Protein AF-C2MB76-F1 (afdb_monomer_lite)

pLDDT: mean 71.94, std 24.63, range [32.22, 96.62]

Sequence (123 aa):
GNPLHNAMAERLNGIIKNDWLYNFEDKPIEEVREILSQTIALYNTARPHRALNKKTPMQMLIPDYPNPLTTQPSKKQISKNNSPKAPSLKAPSPCRLTPNKELSLCTSAVKTTTSRVPQQEQN

Structure (mmCIF, N/CA/C/O backbone):
data_AF-C2MB76-F1
#
_entry.id   AF-C2MB76-F1
#
loop_
_atom_site.group_PDB
_atom_site.id
_atom_site.type_symbol
_atom_site.label_atom_id
_atom_site.label_alt_id
_atom_site.label_comp_id
_atom_site.label_asym_id
_atom_site.label_entity_id
_atom_site.label_seq_id
_atom_site.pdbx_PDB_ins_code
_atom_site.Cartn_x
_atom_site.Cartn_y
_atom_site.Cartn_z
_atom_site.occupancy
_atom_site.B_iso_or_equiv
_atom_site.auth_seq_id
_atom_site.auth_comp_id
_atom_site.auth_asym_id
_atom_site.auth_atom_id
_atom_site.pdbx_PDB_model_num
ATOM 1 N N . GLY A 1 1 ? 19.551 -3.764 9.868 1.00 74.50 1 GLY A N 1
ATOM 2 C CA . GLY A 1 1 ? 18.397 -3.897 8.953 1.00 74.50 1 GLY A CA 1
ATOM 3 C C . GLY A 1 1 ? 18.761 -3.336 7.591 1.00 74.50 1 GLY A C 1
ATOM 4 O O . GLY A 1 1 ? 19.610 -2.458 7.540 1.00 74.50 1 GLY A O 1
ATOM 5 N N . ASN A 1 2 ? 18.170 -3.847 6.506 1.00 93.25 2 ASN A N 1
ATOM 6 C CA . ASN A 1 2 ? 18.418 -3.351 5.146 1.00 93.25 2 ASN A CA 1
ATOM 7 C C . ASN A 1 2 ? 17.707 -1.991 4.941 1.00 93.25 2 ASN A C 1
ATOM 9 O O . ASN A 1 2 ? 16.475 -1.962 5.040 1.00 93.25 2 ASN A O 1
ATOM 13 N N . PRO A 1 3 ? 18.429 -0.893 4.635 1.00 94.94 3 PRO A N 1
ATOM 14 C CA . PRO A 1 3 ? 17.830 0.427 4.423 1.00 94.94 3 PRO A CA 1
ATOM 15 C C . PRO A 1 3 ? 16.731 0.447 3.353 1.00 94.94 3 PRO A C 1
ATOM 17 O O . PRO A 1 3 ? 15.723 1.129 3.522 1.00 94.94 3 PRO A O 1
ATOM 20 N N . LEU A 1 4 ? 16.873 -0.350 2.288 1.00 94.75 4 LEU A N 1
ATOM 21 C CA . LEU A 1 4 ? 15.877 -0.436 1.218 1.00 94.75 4 LEU A CA 1
ATOM 22 C C . LEU A 1 4 ? 14.550 -1.016 1.722 1.00 94.75 4 LEU A C 1
ATOM 24 O O . LEU A 1 4 ? 13.482 -0.500 1.400 1.00 94.75 4 LEU A O 1
ATOM 28 N N . HIS A 1 5 ? 14.606 -2.077 2.532 1.00 94.69 5 HIS A N 1
ATOM 29 C CA . HIS A 1 5 ? 13.404 -2.681 3.110 1.00 94.69 5 HIS A CA 1
ATOM 30 C C . HIS A 1 5 ? 12.699 -1.717 4.069 1.00 94.69 5 HIS A C 1
ATOM 32 O O . HIS A 1 5 ? 11.472 -1.651 4.059 1.00 94.69 5 HIS A O 1
ATOM 38 N N . ASN A 1 6 ? 13.460 -0.936 4.846 1.00 95.19 6 ASN A N 1
ATOM 39 C CA . ASN A 1 6 ? 12.890 0.080 5.729 1.00 95.19 6 ASN A CA 1
ATOM 40 C C . ASN A 1 6 ? 12.166 1.174 4.935 1.00 95.19 6 ASN A C 1
ATOM 42 O O . ASN A 1 6 ? 11.002 1.449 5.201 1.00 95.19 6 ASN A O 1
ATOM 46 N N . ALA A 1 7 ? 12.806 1.713 3.894 1.00 95.31 7 ALA A N 1
ATOM 47 C CA . ALA A 1 7 ? 12.195 2.728 3.038 1.00 95.31 7 ALA A CA 1
ATOM 48 C C . ALA A 1 7 ? 10.899 2.227 2.364 1.00 95.31 7 ALA A C 1
ATOM 50 O O . ALA A 1 7 ? 9.919 2.964 2.243 1.00 95.31 7 ALA A O 1
ATOM 51 N N . MET A 1 8 ? 10.857 0.953 1.951 1.00 92.56 8 MET A N 1
ATOM 52 C CA . MET A 1 8 ? 9.629 0.344 1.425 1.00 92.56 8 MET A CA 1
ATOM 53 C C . MET A 1 8 ? 8.539 0.218 2.495 1.00 92.56 8 MET A C 1
ATOM 55 O O . MET A 1 8 ? 7.383 0.549 2.225 1.00 92.56 8 MET A O 1
ATOM 59 N N . ALA A 1 9 ? 8.898 -0.227 3.701 1.00 93.81 9 ALA A N 1
ATOM 60 C CA . ALA A 1 9 ? 7.964 -0.356 4.815 1.00 93.81 9 ALA A CA 1
ATOM 61 C C . ALA A 1 9 ? 7.387 1.004 5.237 1.00 93.81 9 ALA A C 1
ATOM 63 O O . ALA A 1 9 ? 6.177 1.134 5.399 1.00 93.81 9 ALA A O 1
ATOM 64 N N . GLU A 1 10 ? 8.223 2.036 5.346 1.00 96.50 10 GLU A N 1
ATOM 65 C CA . GLU A 1 10 ? 7.803 3.406 5.661 1.00 96.50 10 GLU A CA 1
ATOM 66 C C . GLU A 1 10 ? 6.804 3.940 4.636 1.00 96.50 10 GLU A C 1
ATOM 68 O O . GLU A 1 10 ? 5.756 4.473 5.006 1.00 96.50 10 GLU A O 1
ATOM 73 N N . ARG A 1 11 ? 7.075 3.729 3.342 1.00 94.69 11 ARG A N 1
ATOM 74 C CA . ARG A 1 11 ? 6.156 4.130 2.273 1.00 94.69 11 ARG A CA 1
ATOM 75 C C . ARG A 1 11 ? 4.810 3.412 2.374 1.00 94.69 11 ARG A C 1
ATOM 77 O O . ARG A 1 11 ? 3.773 4.057 2.230 1.00 94.69 11 ARG A O 1
ATOM 84 N N . LEU A 1 12 ? 4.815 2.100 2.615 1.00 91.94 12 LEU A N 1
ATOM 85 C CA . LEU A 1 12 ? 3.583 1.324 2.790 1.00 91.94 12 LEU A CA 1
ATOM 86 C C . LEU A 1 12 ? 2.799 1.788 4.022 1.00 91.94 12 LEU A C 1
ATOM 88 O O . LEU A 1 12 ? 1.591 1.997 3.931 1.00 91.94 12 LEU A O 1
ATOM 92 N N . ASN A 1 13 ? 3.485 2.033 5.138 1.00 93.38 13 ASN A N 1
ATOM 93 C CA . ASN A 1 13 ? 2.874 2.537 6.364 1.00 93.38 13 ASN A CA 1
ATOM 94 C C . ASN A 1 13 ? 2.237 3.913 6.158 1.00 93.38 13 ASN A C 1
ATOM 96 O O . ASN A 1 13 ? 1.126 4.139 6.629 1.00 93.38 13 ASN A O 1
ATOM 100 N N . GLY A 1 14 ? 2.907 4.814 5.435 1.00 95.00 14 GLY A N 1
ATOM 101 C CA . GLY A 1 14 ? 2.361 6.126 5.093 1.00 95.00 14 GLY A CA 1
ATOM 102 C C . GLY A 1 14 ? 1.089 6.025 4.251 1.00 95.00 14 GLY A C 1
ATOM 103 O O . GLY A 1 14 ? 0.105 6.690 4.555 1.00 95.00 14 GLY A O 1
ATOM 104 N N . ILE A 1 15 ? 1.073 5.144 3.244 1.00 93.19 15 ILE A N 1
ATOM 105 C CA . ILE A 1 15 ? -0.119 4.909 2.415 1.00 93.19 15 ILE A CA 1
ATOM 106 C C . ILE A 1 15 ? -1.271 4.363 3.261 1.00 93.19 15 ILE A C 1
ATOM 108 O O . ILE A 1 15 ? -2.379 4.878 3.178 1.00 93.19 15 ILE A O 1
ATOM 112 N N . ILE A 1 16 ? -1.032 3.330 4.073 1.00 93.06 16 ILE A N 1
ATOM 113 C CA . ILE A 1 16 ? -2.085 2.712 4.890 1.00 93.06 16 ILE A CA 1
ATOM 114 C C . ILE A 1 16 ? -2.646 3.721 5.899 1.00 93.06 16 ILE A C 1
ATOM 116 O O . ILE A 1 16 ? -3.860 3.880 5.997 1.00 93.06 16 ILE A O 1
ATOM 120 N N . LYS A 1 17 ? -1.777 4.440 6.616 1.00 92.69 17 LYS A N 1
ATOM 121 C CA . LYS A 1 17 ? -2.213 5.417 7.619 1.00 92.69 17 LYS A CA 1
ATOM 122 C C . LYS A 1 17 ? -3.016 6.556 6.992 1.00 92.69 17 LYS A C 1
ATOM 124 O O . LYS A 1 17 ? -4.126 6.820 7.438 1.00 92.69 17 LYS A O 1
ATOM 129 N N . ASN A 1 18 ? -2.485 7.178 5.942 1.00 93.38 18 ASN A N 1
ATOM 130 C CA . ASN A 1 18 ? -3.058 8.408 5.400 1.00 93.38 18 ASN A CA 1
ATOM 131 C C . ASN A 1 18 ? -4.269 8.157 4.494 1.00 93.38 18 ASN A C 1
ATOM 133 O O . ASN A 1 18 ? -5.225 8.922 4.544 1.00 93.38 18 ASN A O 1
ATOM 137 N N . ASP A 1 19 ? -4.245 7.102 3.672 1.00 91.50 19 ASP A N 1
ATOM 138 C CA . ASP A 1 19 ? -5.330 6.854 2.713 1.00 91.50 19 ASP A CA 1
ATOM 139 C C . ASP A 1 19 ? -6.496 6.066 3.336 1.00 91.50 19 ASP A C 1
ATOM 141 O O . ASP A 1 19 ? -7.612 6.144 2.824 1.00 91.50 19 ASP A O 1
ATOM 145 N N . TRP A 1 20 ? -6.251 5.279 4.393 1.00 91.00 20 TRP A N 1
ATOM 146 C CA . TRP A 1 20 ? -7.235 4.312 4.903 1.00 91.00 20 TRP A CA 1
ATOM 147 C C . TRP A 1 20 ? -7.586 4.499 6.371 1.00 91.00 20 TRP A C 1
ATOM 149 O O . TRP A 1 20 ? -8.759 4.405 6.716 1.00 91.00 20 TRP A O 1
ATOM 159 N N . LEU A 1 21 ? -6.598 4.743 7.236 1.00 92.44 21 LEU A N 1
ATOM 160 C CA . LEU A 1 21 ? -6.827 4.808 8.684 1.00 92.44 21 LEU A CA 1
ATOM 161 C C . LEU A 1 21 ? -7.132 6.211 9.217 1.00 92.44 21 LEU A C 1
ATOM 163 O O . LEU A 1 21 ? -7.538 6.330 10.367 1.00 92.44 21 LEU A O 1
ATOM 167 N N . TYR A 1 22 ? -7.003 7.249 8.388 1.00 90.31 22 TYR A N 1
ATOM 168 C CA . TYR A 1 22 ? -7.191 8.645 8.794 1.00 90.31 22 TYR A CA 1
ATOM 169 C C . TYR A 1 22 ? -8.547 8.922 9.468 1.00 90.31 22 TYR A C 1
ATOM 171 O O . TYR A 1 22 ? -8.631 9.714 10.396 1.00 90.31 22 TYR A O 1
ATOM 179 N N . ASN A 1 23 ? -9.613 8.235 9.048 1.00 89.44 23 ASN A N 1
ATOM 180 C CA . ASN A 1 23 ? -10.961 8.433 9.597 1.00 89.44 23 ASN A CA 1
ATOM 181 C C . ASN A 1 23 ? -11.292 7.503 10.780 1.00 89.44 23 ASN A C 1
ATOM 183 O O . ASN A 1 23 ? -12.455 7.402 11.159 1.00 89.44 23 ASN A O 1
ATOM 187 N N . PHE A 1 24 ? -10.311 6.764 11.301 1.00 90.44 24 PHE A N 1
ATOM 188 C CA . PHE A 1 24 ? -10.513 5.704 12.294 1.00 90.44 24 PHE A CA 1
ATOM 189 C C . PHE A 1 24 ? -9.684 5.915 13.568 1.00 90.44 24 PHE A C 1
ATOM 191 O O . PHE A 1 24 ? -9.462 4.971 14.323 1.00 90.44 24 PHE A O 1
ATOM 198 N N . GLU A 1 25 ? -9.214 7.141 13.808 1.00 87.06 25 GLU A N 1
ATOM 199 C CA . GLU A 1 25 ? -8.377 7.491 14.963 1.00 87.06 25 GLU A CA 1
ATOM 200 C C . GLU A 1 25 ? -9.112 7.358 16.309 1.00 87.06 25 GLU A C 1
ATOM 202 O O . GLU A 1 25 ? -8.477 7.142 17.339 1.00 87.06 25 GLU A O 1
ATOM 207 N N . ASP A 1 26 ? -10.442 7.451 16.303 1.00 93.12 26 ASP A N 1
ATOM 208 C CA . ASP A 1 26 ? -11.327 7.364 17.468 1.00 93.12 26 ASP A CA 1
ATOM 209 C C . ASP A 1 26 ? -11.884 5.950 17.724 1.00 93.12 26 ASP A C 1
ATOM 211 O O . ASP A 1 26 ? -12.618 5.734 18.693 1.00 93.12 26 ASP A O 1
ATOM 215 N N . LYS A 1 27 ? -11.535 4.971 16.881 1.00 93.56 27 LYS A N 1
ATOM 216 C CA . LYS A 1 27 ? -12.020 3.590 16.994 1.00 93.56 27 LYS A CA 1
ATOM 217 C C . LYS A 1 27 ? -11.197 2.752 17.979 1.00 93.56 27 LYS A C 1
ATOM 219 O O . LYS A 1 27 ? -9.988 2.957 18.114 1.00 93.56 27 LYS A O 1
ATOM 224 N N . PRO A 1 28 ? -11.815 1.751 18.636 1.00 96.62 28 PRO A N 1
ATOM 225 C CA . PRO A 1 28 ? -11.079 0.794 19.452 1.00 96.62 28 PRO A CA 1
ATOM 226 C C . PRO A 1 28 ? -10.094 -0.010 18.595 1.00 96.62 28 PRO A C 1
ATOM 228 O O . PRO A 1 28 ? -10.327 -0.272 17.412 1.00 96.62 28 PRO A O 1
ATOM 231 N N . ILE A 1 29 ? -8.987 -0.432 19.206 1.00 94.75 29 ILE A N 1
ATOM 232 C CA . ILE A 1 29 ? -7.883 -1.090 18.496 1.00 94.75 29 ILE A CA 1
ATOM 233 C C . ILE A 1 29 ? -8.311 -2.402 17.822 1.00 94.75 29 ILE A C 1
ATOM 235 O O . ILE A 1 29 ? -7.786 -2.748 16.763 1.00 94.75 29 ILE A O 1
ATOM 239 N N . GLU A 1 30 ? -9.277 -3.116 18.397 1.00 96.00 30 GLU A N 1
ATOM 240 C CA . GLU A 1 30 ? -9.862 -4.333 17.832 1.00 96.00 30 GLU A CA 1
ATOM 241 C C . GLU A 1 30 ? -10.538 -4.047 16.486 1.00 96.00 30 GLU A C 1
ATOM 243 O O . GLU A 1 30 ? -10.262 -4.733 15.502 1.00 96.00 30 GLU A O 1
ATOM 248 N N . GLU A 1 31 ? -11.337 -2.982 16.403 1.00 95.56 31 GLU A N 1
ATOM 249 C CA . GLU A 1 31 ? -12.013 -2.588 15.162 1.00 95.56 31 GLU A CA 1
ATOM 250 C C . GLU A 1 31 ? -11.003 -2.089 14.119 1.00 95.56 31 GLU A C 1
ATOM 252 O O . GLU A 1 31 ? -11.056 -2.469 12.947 1.00 95.56 31 GLU A O 1
ATOM 257 N N . VAL A 1 32 ? -10.010 -1.300 14.543 1.00 95.19 32 VAL A N 1
ATOM 258 C CA . VAL A 1 32 ? -8.931 -0.835 13.656 1.00 95.19 32 VAL A CA 1
ATOM 259 C C . VAL A 1 32 ? -8.157 -2.014 13.059 1.00 95.19 32 VAL A C 1
ATOM 261 O O . VAL A 1 32 ? -7.766 -1.964 11.892 1.00 95.19 32 VAL A O 1
ATOM 264 N N . ARG A 1 33 ? -7.954 -3.103 13.813 1.00 95.56 33 ARG A N 1
ATOM 265 C CA . ARG A 1 33 ? -7.302 -4.323 13.307 1.00 95.56 33 ARG A CA 1
ATOM 266 C C . ARG A 1 33 ? -8.109 -5.010 12.212 1.00 95.56 33 ARG A C 1
ATOM 268 O O . ARG A 1 33 ? -7.521 -5.453 11.223 1.00 95.56 33 ARG A O 1
ATOM 275 N N . GLU A 1 34 ? -9.426 -5.077 12.356 1.00 96.19 34 GLU A N 1
ATOM 276 C CA . GLU A 1 34 ? -10.304 -5.632 11.323 1.00 96.19 34 GLU A CA 1
ATOM 277 C C . GLU A 1 34 ? -10.283 -4.775 10.055 1.00 96.19 34 GLU A C 1
ATOM 279 O O . GLU A 1 34 ? -10.071 -5.291 8.954 1.00 96.19 34 GLU A O 1
ATOM 284 N N . ILE A 1 35 ? -10.409 -3.455 10.212 1.00 94.06 35 ILE A N 1
ATOM 285 C CA . ILE A 1 35 ? -10.325 -2.488 9.112 1.00 94.06 35 ILE A CA 1
ATOM 286 C C . ILE A 1 35 ? -8.970 -2.583 8.404 1.00 94.06 35 ILE A C 1
ATOM 288 O O . ILE A 1 35 ? -8.903 -2.557 7.172 1.00 94.06 35 ILE A O 1
ATOM 292 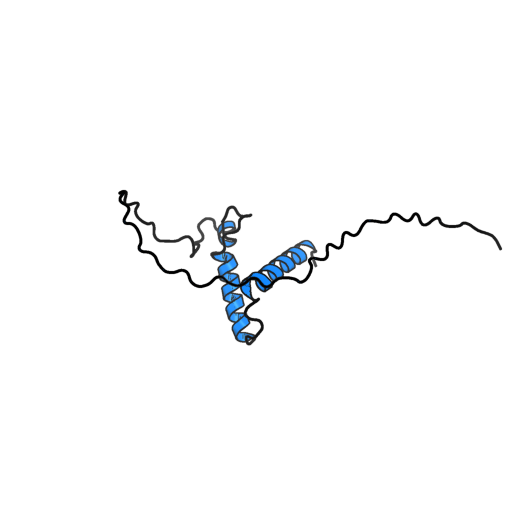N N . LEU A 1 36 ? -7.880 -2.723 9.158 1.00 95.25 36 LEU A N 1
ATOM 293 C CA . LEU A 1 36 ? -6.536 -2.872 8.611 1.00 95.25 36 LEU A CA 1
ATOM 294 C C . LEU A 1 36 ? -6.408 -4.153 7.777 1.00 95.25 36 LEU A C 1
ATOM 296 O O . LEU A 1 36 ? -5.855 -4.111 6.678 1.00 95.25 36 LEU A O 1
ATOM 300 N N . SER A 1 37 ? -6.948 -5.274 8.257 1.00 95.81 37 SER A N 1
ATOM 301 C CA . SER A 1 37 ? -6.965 -6.537 7.509 1.00 95.81 37 SER A CA 1
ATOM 302 C C . SER A 1 37 ? -7.692 -6.387 6.166 1.00 95.81 37 SER A C 1
ATOM 304 O O . SER A 1 37 ? -7.155 -6.739 5.111 1.00 95.81 37 SER A O 1
ATOM 306 N N . GLN A 1 38 ? -8.872 -5.757 6.180 1.00 94.62 38 GLN A N 1
ATOM 307 C CA . GLN A 1 38 ? -9.646 -5.471 4.967 1.00 94.62 38 GLN A CA 1
ATOM 308 C C . GLN A 1 38 ? -8.902 -4.519 4.022 1.00 94.62 38 GLN A C 1
ATOM 310 O O . GLN A 1 38 ? -8.855 -4.740 2.812 1.00 94.62 38 GLN A O 1
ATOM 315 N N . THR A 1 39 ? -8.266 -3.489 4.575 1.00 94.56 39 THR A N 1
ATOM 316 C CA . THR A 1 39 ? -7.453 -2.516 3.837 1.00 94.56 39 THR A CA 1
ATOM 317 C C . THR A 1 39 ? -6.299 -3.192 3.101 1.00 94.56 39 THR A C 1
ATOM 319 O O . THR A 1 39 ? -6.086 -2.934 1.915 1.00 94.56 39 THR A O 1
ATOM 322 N N . ILE A 1 40 ? -5.571 -4.092 3.769 1.00 94.38 40 ILE A N 1
ATOM 323 C CA . ILE A 1 40 ? -4.466 -4.848 3.164 1.00 94.38 40 ILE A CA 1
ATOM 324 C C . ILE A 1 40 ? -4.988 -5.718 2.017 1.00 94.38 40 ILE A C 1
ATOM 326 O O . ILE A 1 40 ? -4.410 -5.716 0.926 1.00 94.38 40 ILE A O 1
ATOM 330 N N . ALA A 1 41 ? -6.100 -6.425 2.233 1.00 95.12 41 ALA A N 1
ATOM 331 C CA . ALA A 1 41 ? -6.724 -7.232 1.193 1.00 95.12 41 ALA A CA 1
ATOM 332 C C . ALA A 1 41 ? -7.112 -6.372 -0.020 1.00 95.12 41 ALA A C 1
ATOM 334 O O . ALA A 1 41 ? -6.776 -6.717 -1.155 1.00 95.12 41 ALA A O 1
ATOM 335 N N . LEU A 1 42 ? -7.746 -5.219 0.201 1.00 94.62 42 LEU A N 1
ATOM 336 C CA . LEU A 1 42 ? -8.197 -4.329 -0.866 1.00 94.62 42 LEU A CA 1
ATOM 337 C C . LEU A 1 42 ? -7.026 -3.682 -1.621 1.00 94.62 42 LEU A C 1
ATOM 339 O O . LEU A 1 42 ? -7.052 -3.594 -2.850 1.00 94.62 42 LEU A O 1
ATOM 343 N N . TYR A 1 43 ? -5.967 -3.291 -0.913 1.00 94.31 43 TYR A N 1
ATOM 344 C CA . TYR A 1 43 ? -4.738 -2.790 -1.525 1.00 94.31 43 TYR A CA 1
ATOM 345 C C . TYR A 1 43 ? -4.131 -3.823 -2.482 1.00 94.31 43 TYR A C 1
ATOM 347 O O . TYR A 1 43 ? -3.813 -3.504 -3.625 1.00 94.31 43 TYR A O 1
ATOM 355 N N . ASN A 1 44 ? -4.024 -5.075 -2.035 1.00 94.44 44 ASN A N 1
ATOM 356 C CA . ASN A 1 44 ? -3.392 -6.144 -2.801 1.00 94.44 44 ASN A CA 1
ATOM 357 C C . ASN A 1 44 ? -4.246 -6.626 -3.981 1.00 94.44 44 ASN A C 1
ATOM 359 O O . ASN A 1 44 ? -3.704 -6.960 -5.034 1.00 94.44 44 ASN A O 1
ATOM 363 N N . THR A 1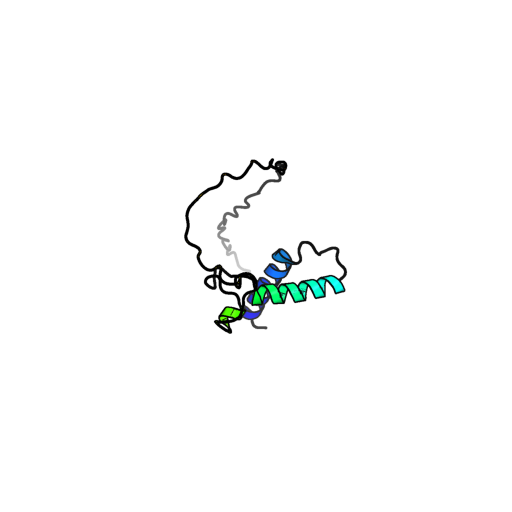 45 ? -5.569 -6.673 -3.818 1.00 95.06 45 THR A N 1
ATOM 364 C CA . THR A 1 45 ? -6.465 -7.367 -4.761 1.00 95.06 45 THR A CA 1
ATOM 365 C C . THR A 1 45 ? -7.279 -6.437 -5.648 1.00 95.06 45 THR A C 1
ATOM 367 O O . THR A 1 45 ? -7.621 -6.820 -6.765 1.00 95.06 45 THR A O 1
ATOM 370 N N . ALA A 1 46 ? -7.563 -5.216 -5.195 1.00 94.19 46 ALA A N 1
ATOM 371 C CA . ALA A 1 46 ? -8.532 -4.343 -5.844 1.00 94.19 46 ALA A CA 1
ATOM 372 C C . ALA A 1 46 ? -7.941 -3.023 -6.343 1.00 94.19 46 ALA A C 1
ATOM 374 O O . ALA A 1 46 ? -8.341 -2.551 -7.406 1.00 94.19 46 ALA A O 1
ATOM 375 N N . ARG A 1 47 ? -6.987 -2.420 -5.620 1.00 93.44 47 ARG A N 1
ATOM 376 C CA . ARG A 1 47 ? -6.443 -1.092 -5.949 1.00 93.44 47 ARG A CA 1
ATOM 377 C C . ARG A 1 47 ? -5.592 -1.133 -7.231 1.00 93.44 47 ARG A C 1
ATOM 379 O O . ARG A 1 47 ? -4.514 -1.724 -7.227 1.00 93.44 47 ARG A O 1
ATOM 386 N N . PRO A 1 48 ? -6.003 -0.473 -8.330 1.00 92.44 48 PRO A N 1
ATOM 387 C CA . PRO A 1 48 ? -5.167 -0.369 -9.520 1.00 92.44 48 PRO A CA 1
ATOM 388 C C . PRO A 1 48 ? -4.084 0.702 -9.320 1.00 92.44 48 PRO A C 1
ATOM 390 O O . PRO A 1 48 ? -4.380 1.849 -8.978 1.00 92.44 48 PRO A O 1
ATOM 393 N N . HIS A 1 49 ? -2.818 0.366 -9.581 1.00 92.31 49 HIS A N 1
ATOM 394 C CA . HIS A 1 49 ? -1.700 1.302 -9.424 1.00 92.31 49 HIS A CA 1
ATOM 395 C C . HIS A 1 49 ? -1.220 1.845 -10.768 1.00 92.31 49 HIS A C 1
ATOM 397 O O . HIS A 1 49 ? -0.932 1.092 -11.696 1.00 92.31 49 HIS A O 1
ATOM 403 N N . ARG A 1 50 ? -1.051 3.170 -10.870 1.00 91.62 50 ARG A N 1
ATOM 404 C CA . ARG A 1 50 ? -0.573 3.822 -12.106 1.00 91.62 50 ARG A CA 1
ATOM 405 C C . ARG A 1 50 ? 0.811 3.328 -12.535 1.00 91.62 50 ARG A C 1
ATOM 407 O O . ARG A 1 50 ? 1.006 3.065 -13.713 1.00 91.62 50 ARG A O 1
A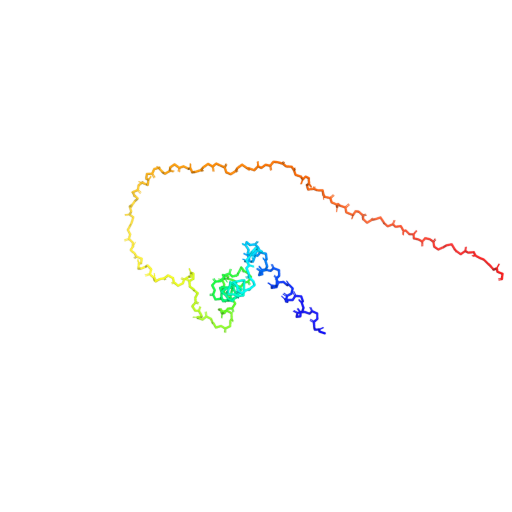TOM 414 N N . ALA A 1 51 ? 1.724 3.147 -11.580 1.00 90.88 51 ALA A N 1
ATOM 415 C CA . ALA A 1 51 ? 3.071 2.629 -11.833 1.00 90.88 51 ALA A CA 1
ATOM 416 C C . ALA A 1 51 ? 3.087 1.156 -12.284 1.00 90.88 51 ALA A C 1
ATOM 418 O O . ALA A 1 51 ? 4.083 0.700 -12.829 1.00 90.88 51 ALA A O 1
ATOM 419 N N . LEU A 1 52 ? 1.988 0.424 -12.071 1.00 91.06 52 LEU A N 1
ATOM 420 C CA . LEU A 1 52 ? 1.822 -0.976 -12.469 1.00 91.06 52 LEU A CA 1
ATOM 421 C C . LEU A 1 52 ? 0.884 -1.104 -13.679 1.00 91.06 52 LEU A C 1
ATOM 423 O O . LEU A 1 52 ? 0.171 -2.092 -13.810 1.00 91.06 52 LEU A O 1
ATOM 427 N N . ASN A 1 53 ? 0.805 -0.085 -14.542 1.00 93.75 53 ASN A N 1
ATOM 428 C CA . ASN A 1 53 ? -0.102 -0.061 -15.697 1.00 93.75 53 ASN A CA 1
ATOM 429 C C . ASN A 1 53 ? -1.573 -0.346 -15.327 1.00 93.75 53 ASN A C 1
ATOM 431 O O . ASN A 1 53 ? -2.281 -1.041 -16.051 1.00 93.75 53 ASN A O 1
ATOM 435 N N . LYS A 1 54 ? -2.036 0.196 -14.191 1.00 93.25 54 LYS A N 1
ATOM 436 C CA . LYS A 1 54 ? -3.375 -0.025 -13.606 1.00 93.25 54 LYS A CA 1
ATOM 437 C C . LYS A 1 54 ? -3.642 -1.463 -13.134 1.00 93.25 54 LYS A C 1
ATOM 439 O O . LYS A 1 54 ? -4.793 -1.789 -12.859 1.00 93.25 54 LYS A O 1
ATOM 444 N N . LYS A 1 55 ? -2.610 -2.294 -12.985 1.00 93.81 55 LYS A N 1
ATOM 445 C CA . LYS A 1 55 ? -2.709 -3.600 -12.322 1.00 93.81 55 LYS A CA 1
ATOM 446 C C . LYS A 1 55 ? -2.652 -3.457 -10.803 1.00 93.81 55 LYS A C 1
ATOM 448 O O . LYS A 1 55 ? -2.145 -2.459 -10.276 1.00 93.81 55 LYS A O 1
ATOM 453 N N . THR A 1 56 ? -3.178 -4.458 -10.111 1.00 95.88 56 THR A N 1
ATOM 454 C CA . THR A 1 56 ? -3.042 -4.605 -8.656 1.00 95.88 56 THR A CA 1
ATOM 455 C C . THR A 1 56 ? -1.731 -5.318 -8.304 1.00 95.88 56 THR A C 1
ATOM 457 O O . THR A 1 56 ? -1.141 -5.977 -9.168 1.00 95.88 56 THR A O 1
ATOM 460 N N 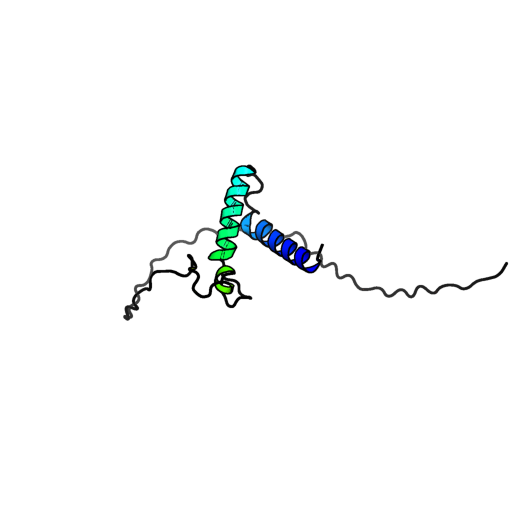. PRO A 1 57 ? -1.244 -5.225 -7.054 1.00 95.12 57 PRO A N 1
ATOM 461 C CA . PRO A 1 57 ? -0.070 -5.976 -6.619 1.00 95.12 57 PRO A CA 1
ATOM 462 C C . PRO A 1 57 ? -0.227 -7.488 -6.832 1.00 95.12 57 PRO A C 1
ATOM 464 O O . PRO A 1 57 ? 0.701 -8.132 -7.316 1.00 95.12 57 PRO A O 1
ATOM 467 N N . MET A 1 58 ? -1.413 -8.051 -6.575 1.00 96.56 58 MET A N 1
ATOM 468 C CA . MET A 1 58 ? -1.669 -9.470 -6.842 1.00 96.56 58 MET A CA 1
ATOM 469 C C . MET A 1 58 ? -1.613 -9.812 -8.329 1.00 96.56 58 MET A C 1
ATOM 471 O O . MET A 1 58 ? -1.089 -10.863 -8.677 1.00 96.56 58 MET A O 1
ATOM 475 N N . GLN A 1 59 ? -2.064 -8.919 -9.212 1.00 95.69 59 GLN A N 1
ATOM 476 C CA . GLN A 1 59 ? -1.965 -9.119 -10.662 1.00 95.69 59 GLN A CA 1
ATOM 477 C C . GLN A 1 59 ? -0.526 -9.074 -11.195 1.00 95.69 59 GLN A C 1
ATOM 479 O O . GLN A 1 59 ? -0.251 -9.585 -12.278 1.00 95.69 59 GLN A O 1
ATOM 484 N N . MET A 1 60 ? 0.403 -8.457 -10.459 1.00 95.31 60 MET A N 1
ATOM 485 C CA . MET A 1 60 ? 1.830 -8.524 -10.790 1.00 95.31 60 MET A CA 1
ATOM 486 C C . MET A 1 60 ? 2.436 -9.888 -10.452 1.00 95.31 60 MET A C 1
ATOM 488 O O . MET A 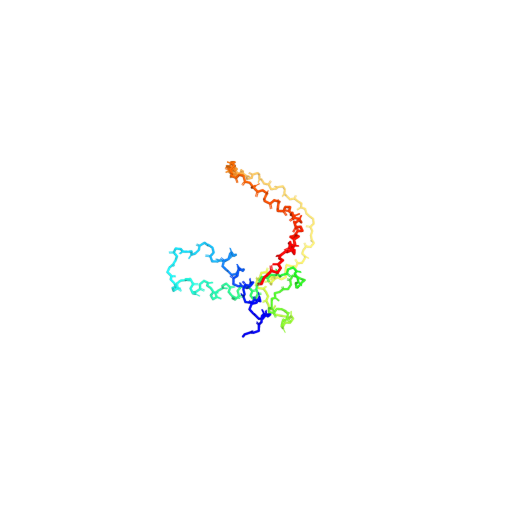1 60 ? 3.378 -10.304 -11.118 1.00 95.31 60 MET A O 1
ATOM 492 N N . LEU A 1 61 ? 1.898 -10.573 -9.439 1.00 94.88 61 LEU A N 1
ATOM 493 C CA . LEU A 1 61 ? 2.329 -11.913 -9.043 1.00 94.88 61 LEU A CA 1
ATOM 494 C C . LEU A 1 61 ? 1.631 -13.004 -9.869 1.00 94.88 61 LEU A C 1
ATOM 496 O O . LEU A 1 61 ? 2.271 -13.950 -10.315 1.00 94.88 61 LEU A O 1
ATOM 500 N N . ILE A 1 62 ? 0.321 -12.861 -10.075 1.00 95.38 62 ILE A N 1
ATOM 501 C CA . ILE A 1 62 ? -0.545 -13.798 -10.793 1.00 95.38 62 ILE A CA 1
ATOM 502 C C . ILE A 1 62 ? -1.324 -12.985 -11.840 1.00 95.38 62 ILE A C 1
ATOM 504 O O . ILE A 1 62 ? -2.281 -12.305 -11.470 1.00 95.38 62 ILE A O 1
ATOM 508 N N . PRO A 1 63 ? -0.946 -13.024 -13.133 1.00 90.00 63 PRO A N 1
ATOM 509 C CA . PRO A 1 63 ? -1.506 -12.141 -14.163 1.00 90.00 63 PRO A CA 1
ATOM 510 C C . PRO A 1 63 ? -3.038 -12.116 -14.243 1.00 90.00 63 PRO A C 1
ATOM 512 O O . PRO A 1 63 ? -3.618 -11.043 -14.406 1.00 90.00 63 PRO A O 1
ATOM 515 N N . ASP A 1 64 ? -3.675 -13.273 -14.058 1.00 89.88 64 ASP A N 1
ATOM 516 C CA . ASP A 1 64 ? -5.128 -13.451 -14.165 1.00 89.88 64 ASP A CA 1
ATOM 517 C C . ASP A 1 64 ? -5.855 -13.354 -12.812 1.00 89.88 64 ASP A C 1
ATOM 519 O O . ASP A 1 64 ? -6.995 -13.801 -12.672 1.00 89.88 64 ASP A O 1
ATOM 523 N N . TYR A 1 65 ? -5.213 -12.781 -11.786 1.00 93.62 65 TYR A N 1
ATOM 524 C CA . TYR A 1 65 ? -5.846 -12.611 -10.480 1.00 93.62 65 TYR A CA 1
ATOM 525 C C . TYR A 1 65 ? -7.089 -11.701 -10.584 1.00 93.62 65 TYR A C 1
ATOM 527 O O . TYR A 1 65 ? -6.996 -10.591 -11.134 1.00 93.62 65 TYR A O 1
ATOM 535 N N . PRO A 1 66 ? -8.252 -12.127 -10.050 1.00 91.19 66 PRO A N 1
ATOM 536 C CA . PRO A 1 66 ? -9.492 -11.374 -10.175 1.00 91.19 66 PRO A CA 1
ATOM 537 C C . PRO A 1 66 ? -9.418 -10.071 -9.376 1.00 91.19 66 PRO A C 1
ATOM 539 O O . PRO A 1 66 ? -9.038 -10.064 -8.206 1.00 91.19 66 PRO A O 1
ATOM 542 N N . ASN A 1 67 ? -9.815 -8.963 -10.003 1.00 92.12 67 ASN A N 1
ATOM 543 C CA . ASN A 1 67 ? -9.956 -7.680 -9.323 1.00 92.12 67 ASN A CA 1
ATOM 544 C C . ASN A 1 67 ? -11.449 -7.354 -9.162 1.00 92.12 67 ASN A C 1
ATOM 546 O O . ASN A 1 67 ? -12.101 -7.077 -10.173 1.00 92.12 67 ASN A O 1
ATOM 550 N N . PRO A 1 68 ? -11.975 -7.292 -7.923 1.00 88.88 68 PRO A N 1
ATOM 551 C CA . PRO A 1 68 ? -13.402 -7.094 -7.662 1.00 88.88 68 PRO A CA 1
ATOM 552 C C . PRO A 1 68 ? -13.966 -5.774 -8.213 1.00 88.88 68 PRO A C 1
ATOM 554 O O . PRO A 1 68 ? -15.173 -5.661 -8.409 1.00 88.88 68 PRO A O 1
ATOM 557 N N . LEU A 1 69 ? -13.123 -4.776 -8.496 1.00 84.50 69 LEU A N 1
ATOM 558 C CA . LEU A 1 69 ? -13.543 -3.493 -9.068 1.00 84.50 69 LEU A CA 1
ATOM 559 C C . LEU A 1 69 ? -13.634 -3.515 -10.599 1.00 84.50 69 LEU A C 1
ATOM 561 O O . LEU A 1 69 ? -14.335 -2.683 -11.176 1.00 84.50 69 LEU A O 1
ATOM 565 N N . THR A 1 70 ? -12.933 -4.437 -11.270 1.00 79.31 70 THR A N 1
ATOM 566 C CA . THR A 1 70 ? -12.887 -4.513 -12.741 1.00 79.31 70 THR A CA 1
ATOM 567 C C . THR A 1 70 ? -13.580 -5.747 -13.310 1.00 79.31 70 THR A C 1
ATOM 569 O O . THR A 1 70 ? -14.016 -5.700 -14.461 1.00 79.31 70 THR A O 1
ATOM 572 N N . THR A 1 71 ? -13.764 -6.818 -12.528 1.00 68.12 71 THR A N 1
ATOM 573 C CA . THR A 1 71 ? -14.616 -7.967 -12.877 1.00 68.12 71 THR A CA 1
ATOM 574 C C . THR A 1 71 ? -16.092 -7.599 -12.743 1.00 68.12 71 THR A C 1
ATOM 576 O O . THR A 1 71 ? -16.816 -8.126 -11.906 1.00 68.12 71 THR A O 1
ATOM 579 N N . GLN A 1 72 ? -16.558 -6.667 -13.567 1.00 55.88 72 GLN A N 1
ATOM 580 C CA . GLN A 1 72 ? -17.981 -6.573 -13.871 1.00 55.88 72 GLN A CA 1
ATOM 581 C C . GLN A 1 72 ? -18.304 -7.674 -14.894 1.00 55.88 72 GLN A C 1
ATOM 583 O O . GLN A 1 72 ? -17.520 -7.856 -15.833 1.00 55.88 72 GLN A O 1
ATOM 588 N N . PRO A 1 73 ? -19.421 -8.415 -14.761 1.00 48.16 73 PRO A N 1
ATOM 589 C CA . PRO A 1 73 ? -19.822 -9.378 -15.779 1.00 48.16 73 PRO A CA 1
ATOM 590 C C . PRO A 1 73 ? -19.950 -8.633 -17.109 1.00 48.16 73 PRO A C 1
ATOM 592 O O . PRO A 1 73 ? -20.555 -7.560 -17.170 1.00 48.16 73 PRO A O 1
ATOM 595 N N . SER A 1 74 ? -19.328 -9.165 -18.162 1.00 43.28 74 SER A N 1
ATOM 596 C CA . SER A 1 74 ? -19.304 -8.557 -19.491 1.00 43.28 74 SER A CA 1
ATOM 597 C C . SER A 1 74 ? -20.704 -8.077 -19.889 1.00 43.28 74 SER A C 1
ATOM 599 O O . SER A 1 74 ? -21.589 -8.892 -20.164 1.00 43.28 74 SER A O 1
ATOM 601 N N . LYS A 1 75 ? -20.919 -6.756 -19.948 1.00 43.62 75 LYS A N 1
ATOM 602 C CA . LYS A 1 75 ? -22.060 -6.192 -20.672 1.00 43.62 75 LYS A CA 1
ATOM 603 C C . LYS A 1 75 ? -21.901 -6.652 -22.120 1.00 43.62 75 LYS A C 1
ATOM 605 O O . LYS A 1 75 ? -21.016 -6.161 -22.819 1.00 43.62 75 LYS A O 1
ATOM 610 N N . LYS A 1 76 ? -22.726 -7.611 -22.561 1.00 37.78 76 LYS A N 1
ATOM 611 C CA . LYS A 1 76 ? -22.943 -7.880 -23.988 1.00 37.78 76 LYS A CA 1
ATOM 612 C C . LYS A 1 76 ? -23.167 -6.524 -24.651 1.00 37.78 76 LYS A C 1
ATOM 614 O O . LYS A 1 76 ? -24.070 -5.793 -24.245 1.00 37.78 76 LYS A O 1
ATOM 619 N N . GLN A 1 77 ? -22.313 -6.164 -25.603 1.00 45.50 77 GLN A N 1
ATOM 620 C CA . GLN A 1 77 ? -22.465 -4.931 -26.359 1.00 45.50 77 GLN A CA 1
ATOM 621 C C . GLN A 1 77 ? -23.765 -5.011 -27.165 1.00 45.50 77 GLN A C 1
ATOM 623 O O . GLN A 1 77 ? -23.805 -5.570 -28.257 1.00 45.50 77 GLN A O 1
ATOM 628 N N . ILE A 1 78 ? -24.850 -4.469 -26.616 1.00 40.22 78 ILE A N 1
ATOM 629 C CA . ILE A 1 78 ? -26.012 -4.078 -27.402 1.00 40.22 78 ILE A CA 1
ATOM 630 C C . ILE A 1 78 ? -25.658 -2.731 -28.019 1.00 40.22 78 ILE A C 1
ATOM 632 O O . ILE A 1 78 ? -25.716 -1.675 -27.393 1.00 40.22 78 ILE A O 1
ATOM 636 N N . SER A 1 79 ? -25.233 -2.813 -29.274 1.00 46.09 79 SER A N 1
ATOM 637 C CA . SER A 1 79 ? -25.450 -1.766 -30.259 1.00 46.09 79 SER A CA 1
ATOM 638 C C . SER A 1 79 ? -26.928 -1.372 -30.227 1.00 46.09 79 SER A C 1
ATOM 640 O O . SER A 1 79 ? -27.792 -2.228 -30.433 1.00 46.09 79 SER A O 1
ATOM 642 N N . LYS A 1 80 ? -27.207 -0.098 -29.935 1.00 36.69 80 LYS A N 1
ATOM 643 C CA . LYS A 1 80 ? -28.120 0.769 -30.697 1.00 36.69 80 LYS A CA 1
ATOM 644 C C . LYS A 1 80 ? -28.255 2.127 -30.014 1.00 36.69 80 LYS A C 1
ATOM 646 O O . LYS A 1 80 ? -28.597 2.245 -28.843 1.00 36.69 80 LYS A O 1
ATOM 651 N N . ASN A 1 81 ? -27.973 3.138 -30.821 1.00 43.69 81 ASN A N 1
ATOM 652 C CA . ASN A 1 81 ? -28.253 4.546 -30.609 1.00 43.69 81 ASN A CA 1
ATOM 653 C C . ASN A 1 81 ? -29.706 4.743 -30.166 1.00 43.69 81 ASN A C 1
ATOM 655 O O . ASN A 1 81 ? -30.590 4.127 -30.755 1.00 43.69 81 ASN A O 1
ATOM 659 N N . ASN A 1 82 ? -29.926 5.595 -29.163 1.00 40.97 82 ASN A N 1
ATOM 660 C CA . ASN A 1 82 ? -30.968 6.628 -29.092 1.00 40.97 82 ASN A CA 1
ATOM 661 C C . ASN A 1 82 ? -30.949 7.230 -27.682 1.00 40.97 82 ASN A C 1
ATOM 663 O O . ASN A 1 82 ? -31.105 6.526 -26.690 1.00 40.97 82 ASN A O 1
ATOM 667 N N . SER A 1 83 ? -30.710 8.538 -27.615 1.00 44.12 83 SER A N 1
ATOM 668 C CA . SER A 1 83 ? -30.680 9.334 -26.386 1.00 44.12 83 SER A CA 1
ATOM 669 C C . SER A 1 83 ? -32.101 9.613 -25.889 1.00 44.12 83 SER A C 1
ATOM 671 O O . SER A 1 83 ? -32.901 10.145 -26.660 1.00 44.12 83 SER A O 1
ATOM 673 N N . PRO A 1 84 ? -32.407 9.366 -24.604 1.00 41.88 84 PRO A N 1
ATOM 674 C CA . PRO A 1 84 ? -33.434 10.115 -23.904 1.00 41.88 84 PRO A CA 1
ATOM 675 C C . PRO A 1 84 ? -32.773 11.042 -22.880 1.00 41.88 84 PRO A C 1
ATOM 677 O O . PRO A 1 84 ? -32.024 10.632 -21.994 1.00 41.88 84 PRO A O 1
ATOM 680 N N . LYS A 1 85 ? -33.082 12.327 -23.032 1.00 38.91 85 LYS A N 1
ATOM 681 C CA . LYS A 1 85 ? -32.713 13.442 -22.161 1.00 38.91 85 LYS A CA 1
ATOM 682 C C . LYS A 1 85 ? -33.064 13.144 -20.693 1.00 38.91 85 LYS A C 1
ATOM 684 O O . LYS A 1 85 ? -34.233 12.943 -20.374 1.00 38.91 85 LYS A O 1
ATOM 689 N N . ALA A 1 86 ? -32.069 13.157 -19.803 1.00 37.66 86 ALA A N 1
ATOM 690 C CA . ALA A 1 86 ? -32.282 13.006 -18.362 1.00 37.66 86 ALA A CA 1
ATOM 691 C C . ALA A 1 86 ? -32.915 14.281 -17.747 1.00 37.66 86 ALA A C 1
ATOM 693 O O . ALA A 1 86 ? -32.524 15.392 -18.122 1.00 37.66 86 ALA A O 1
ATOM 694 N N . PRO A 1 87 ? -33.874 14.153 -16.808 1.00 38.91 87 PRO A N 1
ATOM 695 C CA . PRO A 1 87 ? -34.470 15.283 -16.103 1.00 38.91 87 PRO A CA 1
ATOM 696 C C . PRO A 1 87 ? -33.524 15.876 -15.044 1.00 38.91 87 PRO A C 1
ATOM 698 O O . PRO A 1 87 ? -32.747 15.173 -14.403 1.00 38.91 87 PRO A O 1
ATOM 701 N N . SER A 1 88 ? -33.609 17.200 -14.887 1.00 45.59 88 SER A N 1
ATOM 702 C CA . SER A 1 88 ? -32.816 18.027 -13.971 1.00 45.59 88 SER A CA 1
ATOM 703 C C . SER A 1 88 ? -32.990 17.586 -12.512 1.00 45.59 88 SER A C 1
ATOM 705 O O . SER A 1 88 ? -34.067 17.732 -11.937 1.00 45.59 88 SER A O 1
ATOM 707 N N . LEU A 1 89 ? -31.918 17.071 -11.906 1.00 45.81 89 LEU A N 1
ATOM 708 C CA . LEU A 1 89 ? -31.820 16.875 -10.462 1.00 45.81 89 LEU A CA 1
ATOM 709 C C . LEU A 1 89 ? -31.083 18.080 -9.866 1.00 45.81 89 LEU A C 1
ATOM 711 O O . LEU A 1 89 ? -29.972 18.412 -10.281 1.00 45.81 89 LEU A O 1
ATOM 715 N N . LYS A 1 90 ? -31.749 18.767 -8.931 1.00 41.94 90 LYS A N 1
ATOM 716 C CA . LYS A 1 90 ? -31.235 19.934 -8.202 1.00 41.94 90 LYS A CA 1
ATOM 717 C C . LYS A 1 90 ? -29.901 19.605 -7.528 1.00 41.94 90 LYS A C 1
ATOM 719 O O . LYS A 1 90 ? -29.781 18.593 -6.843 1.00 41.94 90 LYS A O 1
ATOM 724 N N . ALA A 1 91 ? -28.929 20.494 -7.709 1.00 46.47 91 ALA A N 1
ATOM 725 C CA . ALA A 1 91 ? -27.626 20.421 -7.064 1.00 46.47 91 ALA A CA 1
ATOM 726 C C . ALA A 1 91 ? -27.752 20.59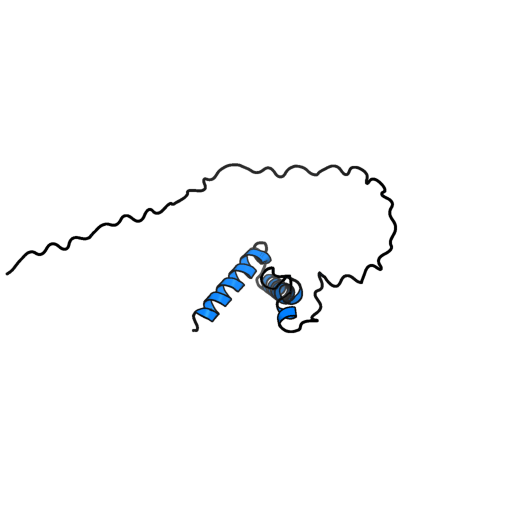6 -5.536 1.00 46.47 91 ALA A C 1
ATOM 728 O O . ALA A 1 91 ? -28.419 21.540 -5.099 1.00 46.47 91 ALA A O 1
ATOM 729 N N . PRO A 1 92 ? -27.106 19.750 -4.713 1.00 41.66 92 PRO A N 1
ATOM 730 C CA . PRO A 1 92 ? -26.832 20.087 -3.326 1.00 41.66 92 PRO A CA 1
ATOM 731 C C . PRO A 1 92 ? -25.707 21.134 -3.242 1.00 41.66 92 PRO A C 1
ATOM 733 O O . PRO A 1 92 ? -24.834 21.225 -4.104 1.00 41.66 92 PRO A O 1
ATOM 736 N N . SER A 1 93 ? -25.808 21.954 -2.204 1.00 52.69 93 SER A N 1
ATOM 737 C CA . SER A 1 93 ? -25.127 23.223 -1.932 1.00 52.69 93 SER A CA 1
ATOM 738 C C . SER A 1 93 ? -23.596 23.211 -2.098 1.00 52.69 93 SER A C 1
ATOM 740 O O . SER A 1 93 ? -22.962 22.188 -1.840 1.00 52.69 93 SER A O 1
ATOM 742 N N . PRO A 1 94 ? -22.962 24.356 -2.428 1.00 46.47 94 PRO A N 1
ATOM 743 C CA . PRO A 1 94 ? -21.513 24.438 -2.569 1.00 46.47 94 PRO A CA 1
ATOM 744 C C . PRO A 1 94 ? -20.840 24.323 -1.197 1.00 46.47 94 PRO A C 1
ATOM 746 O O . PRO A 1 94 ? -21.101 25.132 -0.303 1.00 46.47 94 PRO A O 1
ATOM 749 N N . CYS A 1 95 ? -19.942 23.350 -1.038 1.00 35.91 95 CYS A N 1
ATOM 750 C CA . CYS A 1 95 ? -19.034 23.299 0.103 1.00 35.91 95 CYS A CA 1
ATOM 751 C C . CYS A 1 95 ? -18.174 24.570 0.111 1.00 35.91 95 CYS A C 1
ATOM 753 O O . CYS A 1 95 ? -17.362 24.817 -0.781 1.00 35.91 95 CYS A O 1
ATOM 755 N N . ARG A 1 96 ? -18.415 25.402 1.122 1.00 35.00 96 ARG A N 1
ATOM 756 C CA . ARG A 1 96 ? -17.758 26.679 1.382 1.00 35.00 96 ARG A CA 1
ATOM 757 C C . ARG A 1 96 ? -16.293 26.437 1.753 1.00 35.00 96 ARG A C 1
ATOM 759 O O . ARG A 1 96 ? -16.005 26.001 2.862 1.00 35.00 96 ARG A O 1
ATOM 766 N N . LEU A 1 97 ? -15.378 26.750 0.839 1.00 39.19 97 LEU A N 1
ATOM 767 C CA . LEU A 1 97 ? -13.963 26.928 1.161 1.00 39.19 97 LEU A CA 1
ATOM 768 C C . LEU A 1 97 ? -13.838 28.152 2.078 1.00 39.19 97 LEU A C 1
ATOM 770 O O . LEU A 1 97 ? -14.268 29.248 1.714 1.00 39.19 97 LEU A O 1
ATOM 774 N N . THR A 1 98 ? -13.294 27.975 3.278 1.00 42.78 98 THR A N 1
ATOM 775 C CA . THR A 1 98 ? -12.879 29.096 4.127 1.00 42.78 98 THR A CA 1
ATOM 776 C C . THR A 1 98 ? -11.449 29.506 3.761 1.00 42.78 98 THR A C 1
ATOM 778 O O . THR A 1 98 ? -10.632 28.644 3.431 1.00 42.78 98 THR A O 1
ATOM 781 N N . PRO A 1 99 ? -11.124 30.811 3.771 1.00 40.88 99 PRO A N 1
ATOM 782 C CA . PRO A 1 99 ? -9.817 31.287 3.356 1.00 40.88 99 PRO A CA 1
ATOM 783 C C . PRO A 1 99 ? -8.842 31.396 4.544 1.00 40.88 99 PRO A C 1
ATOM 785 O O . PRO A 1 99 ? -9.234 31.722 5.662 1.00 40.88 99 PRO A O 1
ATOM 788 N N . ASN A 1 100 ? -7.558 31.226 4.222 1.00 41.53 100 ASN A N 1
ATOM 789 C CA . ASN A 1 100 ? -6.368 31.713 4.932 1.00 41.53 100 ASN A CA 1
ATOM 790 C C . ASN A 1 100 ? -5.897 30.978 6.201 1.00 41.53 100 ASN A C 1
ATOM 792 O O . ASN A 1 100 ? -6.249 31.323 7.327 1.00 41.53 100 ASN A O 1
ATOM 796 N N . LYS A 1 101 ? -4.877 30.132 6.010 1.00 40.56 101 LYS A N 1
ATOM 797 C CA . LYS A 1 101 ? -3.624 30.277 6.764 1.00 40.56 101 LYS A CA 1
ATOM 798 C C . LYS A 1 101 ? -2.443 29.977 5.832 1.00 40.56 101 LYS A C 1
ATOM 800 O O . LYS A 1 101 ? -2.196 28.831 5.484 1.00 40.56 101 LYS A O 1
ATOM 805 N N . GLU A 1 102 ? -1.847 31.068 5.354 1.00 40.41 102 GLU A N 1
ATOM 806 C CA . GLU A 1 102 ? -0.554 31.231 4.672 1.00 40.41 102 GLU A CA 1
ATOM 807 C C . GLU A 1 102 ? 0.278 29.960 4.437 1.00 40.41 102 GLU A C 1
ATOM 809 O O . GLU A 1 102 ? 0.853 29.369 5.353 1.00 40.41 102 GLU A O 1
ATOM 814 N N . LEU A 1 103 ? 0.422 29.625 3.154 1.00 42.91 103 LEU A N 1
ATOM 815 C CA . LEU A 1 103 ? 1.506 28.810 2.626 1.00 42.91 103 LEU A CA 1
ATOM 816 C C . LEU A 1 103 ? 2.804 29.635 2.736 1.00 42.91 103 LEU A C 1
ATOM 818 O O . LEU A 1 103 ? 3.189 30.339 1.805 1.00 42.91 103 LEU A O 1
ATOM 822 N N . SER A 1 104 ? 3.474 29.593 3.889 1.00 42.56 104 SER A N 1
ATOM 823 C CA . SER A 1 104 ? 4.802 30.198 4.016 1.00 42.56 104 SER A CA 1
ATOM 824 C C . SER A 1 104 ? 5.816 29.342 3.255 1.00 42.56 104 SER A C 1
ATOM 826 O O . SER A 1 104 ? 6.239 28.277 3.703 1.00 42.56 104 SER A O 1
ATOM 828 N N . LEU A 1 105 ? 6.170 29.810 2.060 1.00 43.62 105 LEU A N 1
ATOM 829 C CA . LEU A 1 105 ? 7.314 29.359 1.275 1.00 43.62 105 LEU A CA 1
ATOM 830 C C . LEU A 1 105 ? 8.604 29.653 2.056 1.00 43.62 105 LEU A C 1
ATOM 832 O O . LEU A 1 105 ? 9.144 30.756 1.980 1.00 43.62 105 LEU A O 1
ATOM 836 N N . CYS A 1 106 ? 9.144 28.677 2.784 1.00 32.22 106 CYS A N 1
ATOM 837 C CA . CYS A 1 106 ? 10.528 28.747 3.244 1.00 32.22 106 CYS A CA 1
ATOM 838 C C . CYS A 1 106 ? 11.474 28.353 2.099 1.00 32.22 106 CYS A C 1
ATOM 840 O O . CYS A 1 106 ? 11.951 27.228 1.977 1.00 32.22 106 CYS A O 1
ATOM 842 N N . THR A 1 107 ? 11.754 29.335 1.244 1.00 52.03 107 THR A N 1
ATOM 843 C CA . THR A 1 107 ? 12.902 29.341 0.337 1.00 52.03 107 THR A CA 1
ATOM 844 C C . THR A 1 107 ? 14.173 29.464 1.176 1.00 52.03 107 THR A C 1
ATOM 846 O O . THR A 1 107 ? 14.584 30.564 1.544 1.00 52.03 107 THR A O 1
ATOM 849 N N . SER A 1 108 ? 14.817 28.350 1.517 1.00 46.00 108 SER A N 1
ATOM 850 C CA . SER A 1 108 ? 16.149 28.392 2.126 1.00 46.00 108 SER A CA 1
ATOM 851 C C . SER A 1 108 ? 17.196 28.636 1.041 1.00 46.00 108 SER A C 1
ATOM 853 O O . SER A 1 108 ? 17.676 27.714 0.388 1.00 46.00 108 SER A O 1
ATOM 855 N N . ALA A 1 109 ? 17.542 29.907 0.842 1.00 49.84 109 ALA A N 1
ATOM 856 C CA . ALA A 1 109 ? 18.733 30.298 0.105 1.00 49.84 109 ALA A CA 1
ATOM 857 C C . ALA A 1 109 ? 19.985 29.841 0.871 1.00 49.84 109 ALA A C 1
ATOM 859 O O . ALA A 1 109 ? 20.191 30.187 2.036 1.00 49.84 109 ALA A O 1
ATOM 860 N N . VAL A 1 110 ? 20.823 29.065 0.191 1.00 51.38 110 VAL A N 1
ATOM 861 C CA . VAL A 1 110 ? 22.147 28.641 0.645 1.00 51.38 110 VAL A CA 1
ATOM 862 C C . VAL A 1 110 ? 23.029 29.890 0.734 1.00 51.38 110 VAL A C 1
ATOM 864 O O . VAL A 1 110 ? 23.393 30.470 -0.286 1.00 51.38 110 VAL A O 1
ATOM 867 N N . LYS A 1 111 ? 23.353 30.354 1.945 1.00 49.41 111 LYS A N 1
ATOM 868 C CA . LYS A 1 111 ? 24.409 31.356 2.141 1.00 49.41 111 LYS A CA 1
ATOM 869 C C . LYS A 1 111 ? 25.732 30.626 2.309 1.00 49.41 111 LYS A C 1
ATOM 871 O O . LYS A 1 111 ? 26.034 30.101 3.374 1.00 49.41 111 LYS A O 1
ATOM 876 N N . THR A 1 112 ? 26.516 30.611 1.239 1.00 49.62 112 THR A N 1
ATOM 877 C CA . THR A 1 112 ? 27.943 30.300 1.263 1.00 49.62 112 THR A CA 1
ATOM 878 C C . THR A 1 112 ? 28.629 31.285 2.206 1.00 49.62 112 THR A C 1
ATOM 880 O O . THR A 1 112 ? 28.763 32.464 1.880 1.00 49.62 112 THR A O 1
ATOM 883 N N . THR A 1 113 ? 29.061 30.832 3.380 1.00 49.44 113 THR A N 1
ATOM 884 C CA . THR A 1 113 ? 30.037 31.567 4.184 1.00 49.44 113 THR A CA 1
ATOM 885 C C . THR A 1 113 ? 31.307 30.736 4.228 1.00 49.44 113 THR A C 1
ATOM 887 O O . THR A 1 113 ? 31.388 29.653 4.800 1.00 49.44 113 THR A O 1
ATOM 890 N N . THR A 1 114 ? 32.299 31.237 3.502 1.00 50.16 114 THR A N 1
ATOM 891 C CA . THR A 1 114 ? 33.683 30.804 3.606 1.00 50.16 114 THR A CA 1
ATOM 892 C C . THR A 1 114 ? 34.138 31.062 5.044 1.00 50.16 114 THR A C 1
ATOM 894 O O . THR A 1 114 ? 34.271 32.210 5.469 1.00 50.16 114 THR A O 1
ATOM 897 N N . SER A 1 115 ? 34.290 30.003 5.842 1.00 43.41 115 SER A N 1
ATOM 898 C CA . SER A 1 115 ? 34.943 30.116 7.144 1.00 43.41 115 SER A CA 1
ATOM 899 C C . SER A 1 115 ? 36.444 30.145 6.888 1.00 43.41 115 SER A C 1
ATOM 901 O O . SER A 1 115 ? 37.105 29.119 6.733 1.00 43.41 115 SER A O 1
ATOM 903 N N . ARG A 1 116 ? 36.954 31.368 6.744 1.00 46.97 116 ARG A N 1
ATOM 904 C CA . ARG A 1 116 ? 38.374 31.696 6.779 1.00 46.97 116 ARG A CA 1
ATOM 905 C C . ARG A 1 116 ? 38.899 31.302 8.160 1.00 46.97 116 ARG A C 1
ATOM 907 O O . ARG A 1 116 ? 38.603 31.980 9.137 1.00 46.97 116 ARG A O 1
ATOM 914 N N . VAL A 1 117 ? 39.671 30.221 8.218 1.00 49.00 117 VAL A N 1
ATOM 915 C CA . VAL A 1 117 ? 40.541 29.881 9.351 1.00 49.00 117 VAL A CA 1
ATOM 916 C C . VAL A 1 117 ? 41.567 31.011 9.510 1.00 49.00 117 VAL A C 1
ATOM 918 O O . VAL A 1 117 ? 42.329 31.247 8.570 1.00 49.00 117 VAL A O 1
ATOM 921 N N . PRO A 1 118 ? 41.622 31.731 10.643 1.00 46.72 118 PRO A N 1
ATOM 922 C CA . PRO A 1 118 ? 42.761 32.576 10.955 1.00 46.72 118 PRO A CA 1
ATOM 923 C C . PRO A 1 118 ? 43.868 31.681 11.520 1.00 46.72 118 PRO A C 1
ATOM 925 O O . PRO A 1 118 ? 43.720 31.092 12.589 1.00 46.72 118 PRO A O 1
ATOM 928 N N . GLN A 1 119 ? 44.975 31.572 10.786 1.00 43.69 119 GLN A N 1
ATOM 929 C CA . GLN A 1 119 ? 46.270 31.296 11.397 1.00 43.69 119 GLN A CA 1
ATOM 930 C C . GLN A 1 119 ? 46.646 32.491 12.264 1.00 43.69 119 GLN A C 1
ATOM 932 O O . GLN A 1 119 ? 46.673 33.584 11.714 1.00 43.69 119 GLN A O 1
ATOM 937 N N . GLN A 1 120 ? 46.953 32.265 13.540 1.00 43.22 120 GLN A N 1
ATOM 938 C CA . GLN A 1 120 ? 47.958 32.945 14.375 1.00 43.22 120 GLN A CA 1
ATOM 939 C C . GLN A 1 120 ? 48.060 32.117 15.668 1.00 43.22 120 GLN A C 1
ATOM 941 O O . GLN A 1 120 ? 47.054 31.580 16.116 1.00 43.22 120 GLN A O 1
ATOM 946 N N . GLU A 1 121 ? 49.163 31.978 16.381 1.00 41.94 121 GLU A N 1
ATOM 947 C CA . GLU A 1 121 ? 50.601 32.142 16.180 1.00 41.94 121 GLU A CA 1
ATOM 948 C C . GLU A 1 121 ? 51.212 31.570 17.480 1.00 41.94 121 GLU A C 1
ATOM 950 O O . GLU A 1 121 ? 50.508 31.346 18.465 1.00 41.94 121 GLU A O 1
ATOM 955 N N . GLN A 1 122 ? 52.499 31.266 17.445 1.00 40.50 122 GLN A N 1
ATOM 956 C CA . GLN A 1 122 ? 53.291 30.593 18.470 1.00 40.50 122 GLN A CA 1
ATOM 957 C C . GLN A 1 122 ? 53.110 31.110 19.910 1.00 40.50 122 GLN A C 1
ATOM 959 O O . GLN A 1 122 ? 53.093 32.319 20.143 1.00 40.50 122 GLN A O 1
ATOM 964 N N . ASN A 1 123 ? 53.136 30.178 20.869 1.00 37.34 123 ASN A N 1
ATOM 965 C CA . ASN A 1 123 ? 54.120 30.166 21.963 1.00 37.34 123 ASN A CA 1
ATOM 966 C C . ASN A 1 123 ? 54.238 28.747 22.532 1.00 37.34 123 ASN A C 1
ATOM 968 O O . ASN A 1 123 ? 53.182 28.190 22.912 1.00 37.34 123 ASN A O 1
#

Organism: NCBI:txid596327

Foldseek 3Di:
DDPVVVVVVVVVVCCCCPVQCVVPPPPDPVVVVVSSVVVVVCQQAAQQDVVVVGDGVVCVVPVPRDHPVPPDPDPPDDDDDDDDDDDDDDDDDDDDDDDDDDPPPPPDDDDDDDPDDDDDDDD

Secondary structure (DSSP, 8-state):
--HHHHHHHHHHHHHHIIIIIGGGTTS-HHHHHHHHHHHHHHHHHT--BGGGTTB-HHHHHSTT---TTT--------------PPP-PPPPPP--PPP------------------------

InterPro domains:
  IPR001584 Integrase, catalytic core [PF13683] (1-57)
  IPR001584 Integrase, catalytic core [PS50994] (1-65)
  IPR012337 Ribonuclease H-like superfamily [SSF53098] (1-66)
  IPR036397 Ribonuclease H superfamily [G3DSA:3.30.420.10] (1-68)

Radius of gyration: 27.24 Å; chains: 1; bounding box: 89×47×53 Å